Protein AF-A0A853IAP4-F1 (afdb_monomer_lite)

Radius of gyration: 14.68 Å; chains: 1; bounding box: 44×24×35 Å

Organism: NCBI:txid2994442

Structure (mmCIF, N/CA/C/O backbone):
data_AF-A0A853IAP4-F1
#
_entry.id   AF-A0A853IAP4-F1
#
loop_
_atom_site.group_PDB
_atom_site.id
_atom_site.type_symbol
_atom_site.label_atom_id
_atom_site.label_alt_id
_atom_site.label_comp_id
_atom_site.label_asym_id
_atom_site.label_entity_id
_atom_site.label_seq_id
_atom_site.pdbx_PDB_ins_code
_atom_site.Cartn_x
_atom_site.Cartn_y
_atom_site.Cartn_z
_atom_site.occupancy
_atom_site.B_iso_or_equiv
_atom_site.auth_seq_id
_atom_site.auth_comp_id
_atom_site.auth_asym_id
_atom_site.auth_atom_id
_atom_site.pdbx_PDB_model_num
ATOM 1 N N . MET A 1 1 ? 27.191 0.922 -20.389 1.00 43.91 1 MET A N 1
ATOM 2 C CA . MET A 1 1 ? 26.787 1.685 -19.190 1.00 43.91 1 MET A CA 1
ATOM 3 C C . MET A 1 1 ? 25.357 1.287 -18.874 1.00 43.91 1 MET A C 1
ATOM 5 O O . MET A 1 1 ? 24.499 1.512 -19.716 1.00 43.91 1 MET A O 1
ATOM 9 N N . VAL A 1 2 ? 25.111 0.605 -17.754 1.00 51.75 2 VAL A N 1
ATOM 10 C CA . VAL A 1 2 ? 23.738 0.317 -17.309 1.00 51.75 2 VAL A CA 1
ATOM 11 C C . VAL A 1 2 ? 23.155 1.643 -16.829 1.00 51.75 2 VAL A C 1
ATOM 13 O O . VAL A 1 2 ? 23.753 2.307 -15.985 1.00 51.75 2 VAL A O 1
ATOM 16 N N . ASN A 1 3 ? 22.068 2.094 -17.452 1.00 56.03 3 ASN A N 1
ATOM 17 C CA . ASN A 1 3 ? 21.450 3.371 -17.122 1.00 56.03 3 ASN A CA 1
ATOM 18 C C . ASN A 1 3 ? 20.644 3.211 -15.826 1.00 56.03 3 ASN A C 1
ATOM 20 O O . ASN A 1 3 ? 19.490 2.792 -15.862 1.00 56.03 3 ASN A O 1
ATOM 24 N N . ASN A 1 4 ? 21.263 3.519 -14.685 1.00 64.00 4 ASN A N 1
ATOM 25 C CA . ASN A 1 4 ? 20.661 3.349 -13.356 1.00 64.00 4 ASN A CA 1
ATOM 26 C C . ASN A 1 4 ? 19.404 4.213 -13.121 1.00 64.00 4 ASN A C 1
ATOM 28 O O . ASN A 1 4 ? 18.691 3.976 -12.153 1.00 64.00 4 ASN A O 1
ATOM 32 N N . HIS A 1 5 ? 19.109 5.182 -13.996 1.00 77.12 5 HIS A N 1
ATOM 33 C CA . HIS A 1 5 ? 17.919 6.039 -13.903 1.00 77.12 5 HIS A CA 1
ATOM 34 C C . HIS A 1 5 ? 16.706 5.499 -14.666 1.00 77.12 5 HIS A C 1
ATOM 36 O O . HIS A 1 5 ? 15.578 5.893 -14.381 1.00 77.12 5 HIS A O 1
ATOM 42 N N . LEU A 1 6 ? 16.920 4.593 -15.627 1.00 83.19 6 LEU A N 1
ATOM 43 C CA . LEU A 1 6 ? 15.840 4.040 -16.445 1.00 83.19 6 LEU A CA 1
ATOM 44 C C . LEU A 1 6 ? 14.786 3.288 -15.605 1.00 83.19 6 LEU A C 1
ATOM 46 O O . LEU A 1 6 ? 13.602 3.531 -15.827 1.00 83.19 6 LEU A O 1
ATOM 50 N N . PRO A 1 7 ? 15.160 2.441 -14.621 1.00 83.44 7 PRO A N 1
ATOM 51 C CA . PRO A 1 7 ? 14.179 1.740 -13.794 1.00 83.44 7 PRO A CA 1
ATOM 52 C C . PRO A 1 7 ? 13.29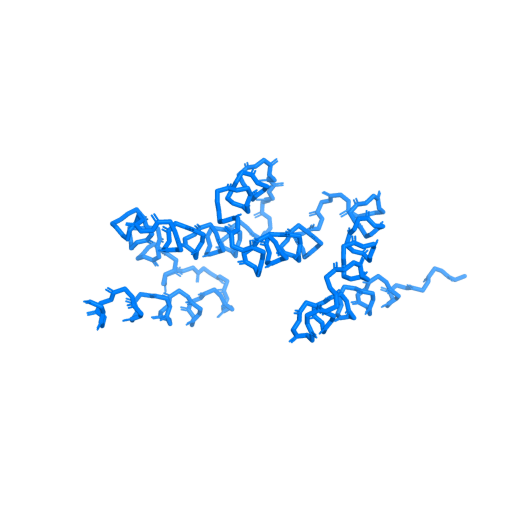9 2.702 -12.988 1.00 83.44 7 PRO A C 1
ATOM 54 O O . PRO A 1 7 ? 12.083 2.545 -12.930 1.00 83.44 7 PRO A O 1
ATOM 57 N N . GLN A 1 8 ? 13.900 3.743 -12.410 1.00 84.75 8 GLN A N 1
ATOM 58 C CA . GLN A 1 8 ? 13.157 4.747 -11.654 1.00 84.75 8 GLN A CA 1
ATOM 59 C C . GLN A 1 8 ? 12.174 5.514 -12.549 1.00 84.75 8 GLN A C 1
ATOM 61 O O . GLN A 1 8 ? 11.006 5.645 -12.197 1.00 84.75 8 GLN A O 1
ATOM 66 N N . LEU A 1 9 ? 12.617 5.940 -13.736 1.00 88.19 9 LEU A N 1
ATOM 67 C CA . LEU A 1 9 ? 11.760 6.640 -14.691 1.00 88.19 9 LEU A CA 1
ATOM 68 C C . LEU A 1 9 ? 10.583 5.771 -15.157 1.00 88.19 9 LEU A C 1
ATOM 70 O O . LEU A 1 9 ? 9.469 6.266 -15.305 1.00 88.19 9 LEU A O 1
ATOM 74 N N . LEU A 1 10 ? 10.810 4.471 -15.374 1.00 87.94 10 LEU A N 1
ATOM 75 C CA . LEU A 1 10 ? 9.742 3.536 -15.725 1.00 87.94 10 LEU A CA 1
ATOM 76 C C . LEU A 1 10 ? 8.714 3.423 -14.599 1.00 87.94 10 LEU A C 1
ATOM 78 O O . LEU A 1 10 ? 7.522 3.486 -14.865 1.00 87.94 10 LEU A O 1
ATOM 82 N N . VAL A 1 11 ? 9.152 3.316 -13.346 1.00 88.50 11 VAL A N 1
ATOM 83 C CA . VAL A 1 11 ? 8.244 3.286 -12.190 1.00 88.50 11 VAL A CA 1
ATOM 84 C C . VAL A 1 11 ? 7.424 4.575 -12.087 1.00 88.50 11 VAL A C 1
ATOM 86 O O . VAL A 1 11 ? 6.209 4.506 -11.909 1.00 88.50 11 VAL A O 1
ATOM 89 N N . GLU A 1 12 ? 8.055 5.738 -12.252 1.00 90.19 12 GLU A N 1
ATOM 90 C CA . GLU A 1 12 ? 7.374 7.039 -12.245 1.00 90.19 12 GLU A CA 1
ATOM 91 C C . GLU A 1 12 ? 6.339 7.146 -13.378 1.00 90.19 12 GLU A C 1
ATOM 93 O O . GLU A 1 12 ? 5.196 7.534 -13.133 1.00 90.19 12 GLU A O 1
ATOM 98 N N . LEU A 1 13 ? 6.689 6.717 -14.597 1.00 90.44 13 LEU A N 1
ATOM 99 C CA . LEU A 1 13 ? 5.748 6.620 -15.719 1.00 90.44 13 LEU A CA 1
ATOM 100 C C . LEU A 1 13 ? 4.596 5.656 -15.427 1.00 90.44 13 LEU A C 1
ATOM 102 O O . LEU A 1 13 ? 3.456 5.948 -15.783 1.00 90.44 13 LEU A O 1
ATOM 106 N N . GLY A 1 14 ? 4.875 4.540 -14.752 1.00 90.44 14 GLY A N 1
ATOM 107 C CA . GLY A 1 14 ? 3.857 3.604 -14.290 1.00 90.44 14 GLY A CA 1
ATOM 108 C C . GLY A 1 14 ? 2.847 4.289 -13.373 1.00 90.44 14 GLY A C 1
ATOM 109 O O . GLY A 1 14 ? 1.647 4.190 -13.611 1.00 90.44 14 GLY A O 1
ATOM 110 N N . PHE A 1 15 ? 3.306 5.048 -12.373 1.00 90.50 15 PHE A N 1
ATOM 111 C CA . PHE A 1 15 ? 2.417 5.781 -11.464 1.00 90.50 15 PHE A CA 1
ATOM 112 C C . PHE A 1 15 ? 1.623 6.888 -12.168 1.00 90.50 15 PHE A C 1
ATOM 114 O O . PHE A 1 15 ? 0.437 7.058 -11.884 1.00 90.50 15 PHE A O 1
ATOM 121 N N . ILE A 1 16 ? 2.235 7.601 -13.119 1.00 92.12 16 ILE A N 1
ATOM 122 C CA . ILE A 1 16 ? 1.520 8.574 -13.958 1.00 92.12 16 ILE A CA 1
ATOM 123 C C . ILE A 1 16 ? 0.416 7.869 -14.756 1.00 92.12 16 ILE A C 1
ATOM 125 O O . ILE A 1 16 ? -0.716 8.346 -14.780 1.00 92.12 16 ILE A O 1
ATOM 129 N N . ALA A 1 17 ? 0.714 6.715 -15.358 1.00 90.19 17 ALA A N 1
ATOM 130 C CA . ALA A 1 17 ? -0.259 5.928 -16.109 1.00 90.19 17 ALA A CA 1
ATOM 131 C C . ALA A 1 17 ? -1.433 5.461 -15.224 1.00 90.19 17 ALA A C 1
ATOM 133 O O . ALA A 1 17 ? -2.582 5.591 -15.645 1.00 90.19 17 ALA A O 1
ATOM 134 N N . VAL A 1 18 ? -1.184 5.031 -13.975 1.00 89.94 18 VAL A N 1
ATOM 135 C CA . VAL A 1 18 ? -2.254 4.736 -12.995 1.00 89.94 18 VAL A CA 1
ATOM 136 C C . VAL A 1 18 ? -3.152 5.953 -12.773 1.00 89.94 18 VAL A C 1
ATOM 138 O O . VAL A 1 18 ? -4.374 5.834 -12.840 1.00 89.94 18 VAL A O 1
ATOM 141 N N . GLY A 1 19 ? -2.559 7.127 -12.536 1.00 87.12 19 GLY A N 1
ATOM 142 C CA . GLY A 1 19 ? -3.304 8.365 -12.289 1.00 87.12 19 GLY A CA 1
ATOM 143 C C . GLY A 1 19 ? -4.130 8.848 -13.487 1.00 87.12 19 GLY A C 1
ATOM 144 O O . GLY A 1 19 ? -5.133 9.528 -13.301 1.00 87.12 19 GLY A O 1
ATOM 145 N N . GLN A 1 20 ? -3.737 8.475 -14.708 1.00 90.50 20 GLN A N 1
ATOM 146 C CA . GLN A 1 20 ? -4.453 8.795 -15.949 1.00 90.50 20 GLN A CA 1
ATOM 147 C C . GLN A 1 20 ? -5.475 7.718 -16.356 1.00 90.50 20 GLN A C 1
ATOM 149 O O . GLN A 1 20 ? -6.124 7.850 -17.391 1.00 90.50 20 GLN A O 1
ATOM 154 N N . GLY A 1 21 ? -5.613 6.635 -15.582 1.00 87.69 21 GLY A N 1
ATOM 155 C CA . GLY A 1 21 ? -6.480 5.505 -15.930 1.00 87.69 21 GLY A CA 1
ATOM 156 C C . GLY A 1 21 ? -5.950 4.634 -17.079 1.00 87.69 21 GLY A C 1
ATOM 157 O O . GLY A 1 21 ? -6.687 3.800 -17.607 1.00 87.69 21 GLY A O 1
ATOM 158 N N . MET A 1 22 ? -4.676 4.789 -17.455 1.00 91.75 22 MET A N 1
ATOM 159 C CA . MET A 1 22 ? -3.970 3.975 -18.455 1.00 91.75 22 MET A CA 1
ATOM 160 C C . MET A 1 22 ? -3.564 2.626 -17.844 1.00 91.75 22 MET A C 1
ATOM 162 O O . MET A 1 22 ? -2.388 2.322 -17.624 1.00 91.75 22 MET A O 1
ATOM 166 N N . ASN A 1 23 ? -4.576 1.840 -17.471 1.00 88.75 23 ASN A N 1
ATOM 167 C CA . ASN A 1 23 ? -4.406 0.662 -16.626 1.00 88.75 23 ASN A CA 1
ATOM 168 C C . ASN A 1 23 ? -3.560 -0.429 -17.298 1.00 88.75 23 ASN A C 1
ATOM 170 O O . ASN A 1 23 ? -2.745 -1.067 -16.633 1.00 88.75 23 ASN A O 1
ATOM 174 N N . SER A 1 24 ? -3.730 -0.638 -18.607 1.00 88.88 24 SER A N 1
ATOM 175 C CA . SER A 1 24 ? -2.991 -1.656 -19.362 1.00 88.88 24 SER A CA 1
ATOM 176 C C . SER A 1 24 ? -1.507 -1.305 -19.483 1.00 88.88 24 SER A C 1
ATOM 178 O O . SER A 1 24 ? -0.644 -2.153 -19.260 1.00 88.88 24 SER A O 1
ATOM 180 N N . GLU A 1 25 ? -1.198 -0.044 -19.775 1.00 91.44 25 GLU A N 1
ATOM 181 C CA . GLU A 1 25 ? 0.166 0.462 -19.899 1.00 91.44 25 GLU A CA 1
ATOM 182 C C . GLU A 1 25 ? 0.892 0.418 -18.555 1.00 91.44 25 GLU A C 1
ATOM 184 O O . GLU A 1 25 ? 2.007 -0.102 -18.467 1.00 91.44 25 GLU A O 1
ATOM 189 N N . ALA A 1 26 ? 0.237 0.891 -17.492 1.00 92.25 26 ALA A N 1
ATOM 190 C CA . ALA A 1 26 ? 0.765 0.822 -16.136 1.00 92.25 26 ALA A CA 1
ATOM 191 C C . ALA A 1 26 ? 1.048 -0.630 -15.716 1.00 92.25 26 ALA A C 1
ATOM 193 O O . ALA A 1 26 ? 2.110 -0.923 -15.164 1.00 92.25 26 ALA A O 1
ATOM 194 N N . GLN A 1 27 ? 0.138 -1.561 -16.029 1.00 90.81 27 GLN A N 1
ATOM 195 C CA . GLN A 1 27 ? 0.320 -2.978 -15.722 1.00 90.81 27 GLN A CA 1
ATOM 196 C C . GLN A 1 27 ? 1.540 -3.561 -16.443 1.00 90.81 27 GLN A C 1
ATOM 198 O O . GLN A 1 27 ? 2.348 -4.243 -15.811 1.00 90.81 27 GLN A O 1
ATOM 203 N N . CYS A 1 28 ? 1.715 -3.272 -17.737 1.00 91.69 28 CYS A N 1
ATOM 204 C CA . CYS A 1 28 ? 2.887 -3.717 -18.492 1.00 91.69 28 CYS A CA 1
ATOM 205 C C . CYS A 1 28 ? 4.194 -3.182 -17.895 1.00 91.69 28 CYS A C 1
ATOM 207 O O . CYS A 1 28 ? 5.154 -3.939 -17.739 1.00 91.69 28 CYS A O 1
ATOM 209 N N . ILE A 1 29 ? 4.223 -1.899 -17.527 1.00 91.81 29 ILE A N 1
ATOM 210 C CA . ILE A 1 29 ? 5.395 -1.254 -16.928 1.00 91.81 29 ILE A CA 1
ATOM 211 C C . ILE A 1 29 ? 5.753 -1.914 -15.593 1.00 91.81 29 ILE A C 1
ATOM 213 O O . ILE A 1 29 ? 6.898 -2.324 -15.393 1.00 91.81 29 ILE A O 1
ATOM 217 N N . PHE A 1 30 ? 4.786 -2.065 -14.685 1.00 92.06 30 PHE A N 1
ATOM 218 C CA . PHE A 1 30 ? 5.053 -2.648 -13.372 1.00 92.06 30 PHE A CA 1
ATOM 219 C C . PHE A 1 30 ? 5.390 -4.137 -13.438 1.00 92.06 30 PHE A C 1
ATOM 221 O O . PHE A 1 30 ? 6.255 -4.582 -12.686 1.00 92.06 30 PHE A O 1
ATOM 228 N N . ALA A 1 31 ? 4.786 -4.899 -14.355 1.00 89.31 31 ALA A N 1
ATOM 229 C CA . ALA A 1 31 ? 5.134 -6.302 -14.563 1.00 89.31 31 ALA A CA 1
ATOM 230 C C . ALA A 1 31 ? 6.586 -6.458 -15.045 1.00 89.31 31 ALA A C 1
ATOM 232 O O . ALA A 1 31 ? 7.331 -7.279 -14.507 1.00 89.31 31 ALA A O 1
ATOM 233 N N . ALA A 1 32 ? 7.019 -5.636 -16.007 1.00 89.94 32 ALA A N 1
ATOM 234 C CA . ALA A 1 32 ? 8.405 -5.628 -16.474 1.00 89.94 32 ALA A CA 1
ATOM 235 C C . ALA A 1 32 ? 9.377 -5.235 -15.349 1.00 89.94 32 ALA A C 1
ATOM 237 O O . ALA A 1 32 ? 10.400 -5.889 -15.139 1.00 89.94 32 ALA A O 1
ATOM 238 N N . MET A 1 33 ? 9.023 -4.207 -14.576 1.00 89.44 33 MET A N 1
ATOM 239 C CA . MET A 1 33 ? 9.827 -3.735 -13.452 1.00 89.44 33 MET A CA 1
ATOM 240 C C . MET A 1 33 ? 9.934 -4.760 -12.323 1.00 89.44 33 MET A C 1
ATOM 242 O O . MET A 1 33 ? 11.015 -4.945 -11.776 1.00 89.44 33 MET A O 1
ATOM 246 N N . GLN A 1 34 ? 8.855 -5.469 -11.997 1.00 88.31 34 GLN A N 1
ATOM 247 C CA . GLN A 1 34 ? 8.872 -6.521 -10.982 1.00 88.31 34 GLN A CA 1
ATOM 248 C C . GLN A 1 34 ? 9.769 -7.695 -11.397 1.00 88.31 34 GLN A C 1
ATOM 250 O O . GLN A 1 34 ? 10.480 -8.244 -10.560 1.00 88.31 34 GLN A O 1
ATOM 255 N N . GLN A 1 35 ? 9.772 -8.072 -12.681 1.00 87.31 35 GLN A N 1
ATOM 256 C CA . GLN A 1 35 ? 10.658 -9.129 -13.183 1.00 87.31 35 GLN A CA 1
ATOM 257 C C . GLN A 1 35 ? 12.137 -8.744 -13.068 1.00 87.31 35 GLN A C 1
ATOM 259 O O . GLN A 1 35 ? 12.969 -9.589 -12.743 1.00 87.31 35 GLN A O 1
ATOM 264 N N . GLN A 1 36 ? 12.469 -7.475 -13.317 1.00 84.94 36 GLN A N 1
ATOM 265 C CA . GLN A 1 36 ? 13.845 -6.977 -13.241 1.00 84.94 36 GLN A CA 1
ATOM 266 C C . GLN A 1 36 ? 14.287 -6.643 -11.808 1.00 84.94 36 GLN A C 1
ATOM 268 O O . GLN A 1 36 ? 15.459 -6.804 -11.470 1.00 84.94 36 GLN A O 1
ATOM 273 N N . HIS A 1 37 ? 13.356 -6.209 -10.958 1.00 83.12 37 HIS A N 1
ATOM 274 C CA . HIS A 1 37 ? 13.605 -5.727 -9.600 1.00 83.12 37 HIS A CA 1
ATOM 275 C C . HIS A 1 37 ? 12.611 -6.341 -8.597 1.00 83.12 37 HIS A C 1
ATOM 277 O O . HIS A 1 37 ? 11.809 -5.626 -7.993 1.00 83.12 37 HIS A O 1
ATOM 283 N N . PRO A 1 38 ? 12.673 -7.665 -8.354 1.00 82.31 38 PRO A N 1
ATOM 284 C CA . PRO A 1 38 ? 11.664 -8.387 -7.571 1.00 82.31 38 PRO A CA 1
ATOM 285 C C . PRO A 1 38 ? 11.611 -8.006 -6.086 1.00 82.31 38 PRO A C 1
ATOM 287 O O . PRO A 1 38 ? 10.666 -8.378 -5.403 1.00 82.31 38 PRO A O 1
ATOM 290 N N . GLN A 1 39 ? 12.614 -7.290 -5.574 1.00 84.19 39 GLN A N 1
ATOM 291 C CA . GLN A 1 39 ? 12.675 -6.830 -4.180 1.00 84.19 39 GLN A CA 1
ATOM 292 C C . GLN A 1 39 ? 12.212 -5.380 -3.996 1.00 84.19 39 GLN A C 1
ATOM 294 O O . GLN A 1 39 ? 12.156 -4.901 -2.867 1.00 84.19 39 GLN A O 1
ATOM 299 N N . GLN A 1 40 ? 11.915 -4.662 -5.081 1.00 86.8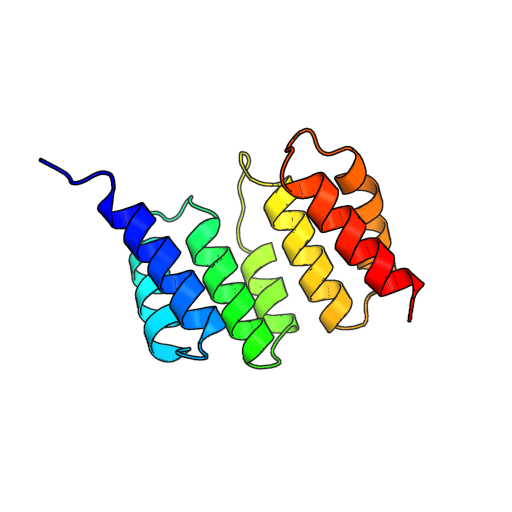8 40 GLN A N 1
ATOM 300 C CA . GLN A 1 40 ? 11.484 -3.272 -4.999 1.00 86.88 40 GLN A CA 1
ATOM 301 C C . GLN A 1 40 ? 9.987 -3.207 -4.695 1.00 86.88 40 GLN A C 1
ATOM 303 O O . GLN A 1 40 ? 9.189 -3.870 -5.357 1.00 86.88 40 GLN A O 1
ATOM 308 N N . LEU A 1 41 ? 9.595 -2.381 -3.724 1.00 89.81 41 LEU A N 1
ATOM 309 C CA . LEU A 1 41 ? 8.188 -2.227 -3.358 1.00 89.81 41 LEU A CA 1
ATOM 310 C C . LEU A 1 41 ? 7.380 -1.484 -4.438 1.00 89.81 41 LEU A C 1
ATOM 312 O O . LEU A 1 41 ? 6.224 -1.817 -4.693 1.00 89.81 41 LEU A O 1
ATOM 316 N N . ALA A 1 42 ? 7.980 -0.501 -5.113 1.00 89.88 42 ALA A N 1
ATOM 317 C CA . ALA A 1 42 ? 7.256 0.400 -6.012 1.00 89.88 42 ALA A CA 1
ATOM 318 C C . ALA A 1 42 ? 6.440 -0.295 -7.133 1.00 89.88 42 ALA A C 1
ATOM 320 O O . ALA A 1 42 ? 5.268 0.052 -7.295 1.00 89.88 42 ALA A O 1
ATOM 321 N N . PRO A 1 43 ? 6.958 -1.307 -7.864 1.00 90.69 43 PRO A N 1
ATOM 322 C CA . PRO A 1 43 ? 6.168 -2.025 -8.869 1.00 90.69 43 PRO A CA 1
ATOM 323 C C . PRO A 1 43 ? 4.991 -2.816 -8.284 1.00 90.69 43 PRO A C 1
ATOM 325 O O . PRO A 1 43 ? 3.964 -2.985 -8.940 1.00 90.69 43 PRO A O 1
ATOM 328 N N . ILE A 1 44 ? 5.123 -3.300 -7.048 1.00 93.50 44 ILE A N 1
ATOM 329 C CA . ILE A 1 44 ? 4.055 -4.010 -6.338 1.00 93.50 44 ILE A CA 1
ATOM 330 C C . ILE A 1 44 ? 2.964 -3.037 -5.893 1.00 93.50 44 ILE A C 1
ATOM 332 O O . ILE A 1 44 ? 1.781 -3.321 -6.083 1.00 93.50 44 ILE A O 1
ATOM 336 N N . LEU A 1 45 ? 3.344 -1.870 -5.363 1.00 92.69 45 LEU A N 1
ATOM 337 C CA . LEU A 1 45 ? 2.390 -0.814 -5.011 1.00 92.69 45 LEU A CA 1
ATOM 338 C C . LEU A 1 45 ? 1.609 -0.342 -6.231 1.00 92.69 45 LEU A C 1
ATOM 340 O O . LEU A 1 45 ? 0.390 -0.221 -6.167 1.00 92.69 45 LEU A O 1
ATOM 344 N N . GLY A 1 46 ? 2.296 -0.141 -7.356 1.00 91.75 46 GLY A N 1
ATOM 345 C CA . GLY A 1 46 ? 1.664 0.205 -8.623 1.00 91.75 46 GLY A CA 1
ATOM 346 C C . GLY A 1 46 ? 0.591 -0.800 -9.049 1.00 91.75 46 GLY A C 1
ATOM 347 O O . GLY A 1 46 ? -0.524 -0.414 -9.392 1.00 91.75 46 GLY A O 1
ATOM 348 N N . GLN A 1 47 ? 0.884 -2.100 -8.948 1.00 92.25 47 GLN A N 1
ATOM 349 C CA . GLN A 1 47 ? -0.095 -3.158 -9.225 1.00 92.25 47 GLN A CA 1
ATOM 350 C C . GLN A 1 47 ? -1.264 -3.172 -8.233 1.00 92.25 47 GLN A C 1
ATOM 352 O O . GLN A 1 47 ? -2.404 -3.393 -8.640 1.00 92.25 47 GLN A O 1
ATOM 357 N N . ALA A 1 48 ? -1.010 -2.934 -6.945 1.00 94.19 48 ALA A N 1
ATOM 358 C CA . ALA A 1 48 ? -2.072 -2.840 -5.948 1.00 94.19 48 ALA A CA 1
ATOM 359 C C . ALA A 1 48 ? -2.994 -1.638 -6.216 1.00 94.19 48 ALA A C 1
ATOM 361 O O . ALA A 1 48 ? -4.211 -1.786 -6.174 1.00 94.19 48 ALA A O 1
ATOM 362 N N . LEU A 1 49 ? -2.435 -0.478 -6.573 1.00 92.81 49 LEU A N 1
ATOM 363 C CA . LEU A 1 49 ? -3.208 0.714 -6.934 1.00 92.81 49 LEU A CA 1
ATOM 364 C C . LEU A 1 49 ? -4.046 0.505 -8.197 1.00 92.81 49 LEU A C 1
ATOM 366 O O . LEU A 1 49 ? -5.193 0.937 -8.240 1.00 92.81 49 LEU A O 1
ATOM 370 N N . LEU A 1 50 ? -3.525 -0.213 -9.195 1.00 93.25 50 LEU A N 1
ATOM 371 C CA . LEU A 1 50 ? -4.310 -0.594 -10.372 1.00 93.25 50 LEU A CA 1
ATOM 372 C C . LEU A 1 50 ? -5.534 -1.432 -10.004 1.00 93.25 50 LEU A C 1
ATOM 374 O O . LEU A 1 50 ? -6.628 -1.164 -10.492 1.00 93.25 50 LEU A O 1
ATOM 378 N N . LYS A 1 51 ? -5.366 -2.403 -9.102 1.00 93.69 51 LYS A N 1
ATOM 379 C CA . LYS A 1 51 ? -6.475 -3.223 -8.599 1.00 93.69 51 LYS A CA 1
ATOM 380 C C . LYS A 1 51 ? -7.477 -2.396 -7.796 1.00 93.69 51 LYS A C 1
ATOM 382 O O . LYS A 1 51 ? -8.678 -2.582 -7.950 1.00 93.69 51 LYS A O 1
ATOM 387 N N . LEU A 1 52 ? -7.009 -1.432 -7.000 1.00 91.94 52 LEU A N 1
ATOM 388 C CA . LEU A 1 52 ? -7.893 -0.486 -6.311 1.00 91.94 52 LEU A CA 1
ATOM 389 C C . LEU A 1 52 ? -8.705 0.361 -7.303 1.00 91.94 52 LEU A C 1
ATOM 391 O O . LEU A 1 52 ? -9.915 0.485 -7.135 1.00 91.94 52 LEU A O 1
ATOM 395 N N . ASN A 1 53 ? -8.083 0.862 -8.374 1.00 90.38 53 ASN A N 1
ATOM 396 C CA . ASN A 1 53 ? -8.779 1.590 -9.443 1.00 90.38 53 ASN A CA 1
ATOM 397 C C . ASN A 1 53 ? -9.793 0.716 -10.202 1.00 90.38 53 ASN A C 1
ATOM 399 O O . ASN A 1 53 ? -10.772 1.231 -10.735 1.00 90.38 53 ASN A O 1
ATOM 403 N N . GLN A 1 54 ? -9.570 -0.599 -10.248 1.00 90.75 54 GLN A N 1
ATOM 404 C CA . GLN A 1 54 ? -10.488 -1.587 -10.826 1.00 90.75 54 GLN A CA 1
ATOM 405 C C . GLN A 1 54 ? -11.596 -2.020 -9.850 1.00 90.75 54 GLN A C 1
ATOM 407 O O . GLN A 1 54 ? -12.402 -2.881 -10.189 1.00 90.75 54 GLN A O 1
ATOM 412 N N . ASN A 1 55 ? -11.674 -1.405 -8.664 1.00 92.25 55 ASN A N 1
ATOM 413 C CA . ASN A 1 55 ? -12.604 -1.768 -7.596 1.00 92.25 55 ASN A CA 1
ATOM 414 C C . ASN A 1 55 ? -12.408 -3.213 -7.087 1.00 92.25 55 ASN A C 1
ATOM 416 O O . ASN A 1 55 ? -13.355 -3.875 -6.667 1.00 92.25 55 ASN A O 1
ATOM 420 N N . GLU A 1 56 ? -11.157 -3.687 -7.088 1.00 94.69 56 GLU A N 1
ATOM 421 C CA . GLU A 1 56 ? -10.728 -4.996 -6.578 1.00 94.69 56 GLU A CA 1
ATOM 422 C C . GLU A 1 56 ? -9.805 -4.860 -5.343 1.00 94.69 56 GLU A C 1
ATOM 424 O O . GLU A 1 56 ? -8.642 -5.291 -5.362 1.00 94.69 56 GLU A O 1
ATOM 429 N N . PRO A 1 57 ? -10.274 -4.262 -4.230 1.00 94.00 57 PRO A N 1
ATOM 430 C CA . PRO A 1 57 ? -9.430 -4.013 -3.061 1.00 94.00 57 PRO A CA 1
ATOM 431 C C . PRO A 1 57 ? -8.964 -5.295 -2.350 1.00 94.00 57 PRO A C 1
ATOM 433 O O . PRO A 1 57 ? -7.880 -5.313 -1.766 1.00 94.00 57 PRO A O 1
ATOM 436 N N . GLU A 1 58 ? -9.708 -6.398 -2.462 1.00 95.00 58 GLU A N 1
ATOM 437 C CA . GLU A 1 58 ? -9.286 -7.706 -1.942 1.00 95.00 58 GLU A CA 1
ATOM 438 C C . GLU A 1 58 ? -8.064 -8.241 -2.704 1.00 95.00 58 GLU A C 1
ATOM 440 O O . GLU A 1 58 ? -7.059 -8.631 -2.105 1.00 95.00 58 GLU A O 1
ATOM 445 N N . ALA A 1 59 ? -8.099 -8.177 -4.038 1.00 94.69 59 ALA A N 1
ATOM 446 C CA . ALA A 1 59 ? -6.982 -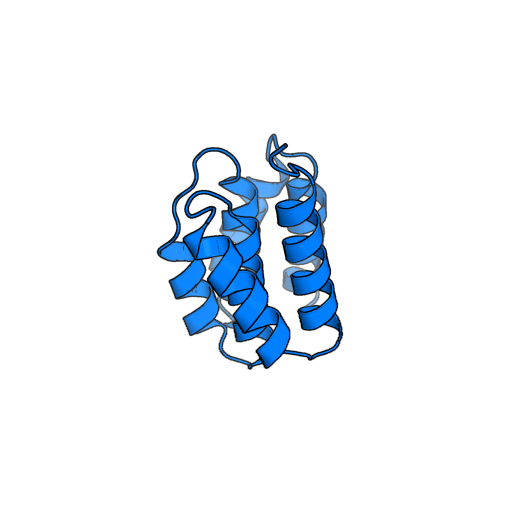8.595 -4.876 1.00 94.69 59 ALA A CA 1
ATOM 447 C C . ALA A 1 59 ? -5.749 -7.697 -4.666 1.00 94.69 59 ALA A C 1
ATOM 449 O O . ALA A 1 59 ? -4.611 -8.184 -4.728 1.00 94.69 59 ALA A O 1
ATOM 450 N N . ALA A 1 60 ? -5.953 -6.399 -4.413 1.00 95.38 60 ALA A N 1
ATOM 451 C CA . ALA A 1 60 ? -4.887 -5.473 -4.038 1.00 95.38 60 ALA A CA 1
ATOM 452 C C . ALA A 1 60 ? -4.231 -5.901 -2.715 1.00 95.38 60 ALA A C 1
ATOM 454 O O . ALA A 1 60 ? -3.015 -6.101 -2.668 1.00 95.38 60 ALA A O 1
ATOM 455 N N . LEU A 1 61 ? -5.037 -6.155 -1.679 1.00 95.56 61 LEU A N 1
ATOM 456 C CA . LEU A 1 61 ? -4.554 -6.578 -0.365 1.00 95.56 61 LEU A CA 1
ATOM 457 C C . LEU A 1 61 ? -3.768 -7.894 -0.430 1.00 95.56 61 LEU A C 1
ATOM 459 O O . LEU A 1 61 ? -2.697 -7.994 0.167 1.00 95.56 61 LEU A O 1
ATOM 463 N N . VAL A 1 62 ? -4.252 -8.888 -1.181 1.00 95.31 62 VAL A N 1
ATOM 464 C CA . VAL A 1 62 ? -3.545 -10.168 -1.379 1.00 95.31 62 VAL A CA 1
ATOM 465 C C . VAL A 1 62 ? -2.179 -9.950 -2.036 1.00 95.31 62 VAL A C 1
ATOM 467 O O . VAL A 1 62 ? -1.189 -10.550 -1.622 1.00 95.31 62 VAL A O 1
ATOM 470 N N . THR A 1 63 ? -2.096 -9.050 -3.020 1.00 93.81 63 THR A N 1
ATOM 471 C CA . THR A 1 63 ? -0.828 -8.718 -3.697 1.00 93.81 63 THR A CA 1
ATOM 472 C C . THR A 1 63 ? 0.183 -8.131 -2.716 1.00 93.81 63 THR A C 1
ATOM 474 O O . THR A 1 63 ? 1.338 -8.550 -2.699 1.00 93.81 63 THR A O 1
ATOM 477 N N . LEU A 1 64 ? -0.263 -7.203 -1.865 1.00 94.31 64 LEU A N 1
ATOM 478 C CA . LEU A 1 64 ? 0.580 -6.568 -0.853 1.00 94.31 64 LEU A CA 1
ATOM 479 C C . LEU A 1 64 ? 0.981 -7.535 0.266 1.00 94.31 64 LEU A C 1
ATOM 481 O O . LEU A 1 64 ? 2.106 -7.468 0.744 1.00 94.31 64 LEU A O 1
ATOM 485 N N . LYS A 1 65 ? 0.091 -8.438 0.693 1.00 92.75 65 LYS A N 1
ATOM 486 C CA . LYS A 1 65 ? 0.391 -9.439 1.734 1.00 92.75 65 LYS A CA 1
ATOM 487 C C . LYS A 1 65 ? 1.392 -10.497 1.268 1.00 92.75 65 LYS A C 1
ATOM 489 O O . LYS A 1 65 ? 2.188 -10.973 2.069 1.00 92.75 65 LYS A O 1
ATOM 494 N N . ASN A 1 66 ? 1.361 -10.854 -0.015 1.00 92.06 66 ASN A N 1
ATOM 495 C CA . ASN A 1 66 ? 2.297 -11.817 -0.599 1.00 92.06 66 ASN A CA 1
ATOM 496 C C . ASN A 1 66 ? 3.690 -11.223 -0.845 1.00 92.06 66 ASN A C 1
ATOM 498 O O . ASN A 1 66 ? 4.636 -11.964 -1.114 1.00 92.06 66 ASN A O 1
ATOM 502 N N . PHE A 1 67 ? 3.825 -9.898 -0.777 1.00 91.12 67 PHE A N 1
ATOM 503 C CA . PHE A 1 67 ? 5.107 -9.225 -0.875 1.00 91.12 67 PHE A CA 1
ATOM 504 C C . PHE A 1 67 ? 5.738 -9.067 0.509 1.00 91.12 67 PHE A C 1
ATOM 506 O O . PHE A 1 67 ? 5.065 -8.779 1.494 1.00 91.12 67 PHE A O 1
ATOM 513 N N . SER A 1 68 ? 7.050 -9.261 0.594 1.00 87.19 68 SER A N 1
ATOM 514 C CA . SER A 1 68 ? 7.804 -9.114 1.838 1.00 87.19 68 SER A CA 1
ATOM 515 C C . SER A 1 68 ? 9.019 -8.236 1.588 1.00 87.19 6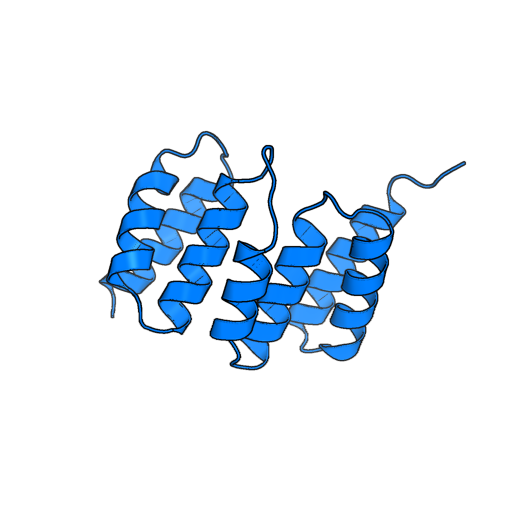8 SER A C 1
ATOM 517 O O . SER A 1 68 ? 9.829 -8.523 0.709 1.00 87.19 68 SER A O 1
ATOM 519 N N . THR A 1 69 ? 9.157 -7.172 2.374 1.00 86.12 69 THR A N 1
ATOM 520 C CA . THR A 1 69 ? 10.302 -6.259 2.331 1.00 86.12 69 THR A CA 1
ATOM 521 C C . THR A 1 69 ? 10.688 -5.871 3.750 1.00 86.12 69 THR A C 1
ATOM 523 O O . THR A 1 69 ? 9.832 -5.720 4.608 1.00 86.12 69 THR A O 1
ATOM 526 N N . VAL A 1 70 ? 11.985 -5.725 4.017 1.00 81.56 70 VAL A N 1
ATOM 527 C CA . VAL A 1 70 ? 12.473 -5.247 5.324 1.00 81.56 70 VAL A CA 1
ATOM 528 C C . VAL A 1 70 ? 12.671 -3.731 5.307 1.00 81.56 70 VAL A C 1
ATOM 530 O O . VAL A 1 70 ? 12.538 -3.075 6.332 1.00 81.56 70 VAL A O 1
ATOM 533 N N . LYS A 1 71 ? 12.998 -3.165 4.140 1.00 84.38 71 LYS A N 1
ATOM 534 C CA . LYS A 1 71 ? 13.393 -1.758 4.012 1.00 84.38 71 LYS A CA 1
ATOM 535 C C . LYS A 1 71 ? 12.199 -0.807 3.965 1.00 84.38 71 LYS A C 1
ATOM 537 O O . LYS A 1 71 ? 12.302 0.300 4.468 1.00 84.38 71 LYS A O 1
ATOM 542 N N . GLU A 1 72 ? 11.105 -1.236 3.344 1.00 88.44 72 GLU A N 1
ATOM 543 C CA . GLU A 1 72 ? 9.925 -0.404 3.058 1.00 88.44 72 GLU A CA 1
ATOM 544 C C . GLU A 1 72 ? 8.666 -1.008 3.715 1.00 88.44 72 GLU A C 1
ATOM 546 O O . GLU A 1 72 ? 7.562 -0.948 3.175 1.00 88.44 72 GLU A O 1
ATOM 551 N N . GLN A 1 73 ? 8.849 -1.681 4.858 1.00 92.25 73 GLN A N 1
ATOM 552 C CA . GLN A 1 73 ? 7.791 -2.429 5.543 1.00 92.25 73 GLN A CA 1
ATOM 553 C C . GLN A 1 73 ? 6.663 -1.511 6.030 1.00 92.25 73 GLN A C 1
ATOM 555 O O . GLN A 1 73 ? 5.490 -1.850 5.884 1.00 92.25 73 GLN A O 1
ATOM 560 N N . ASP A 1 74 ? 7.008 -0.344 6.568 1.00 94.00 74 ASP A N 1
ATOM 561 C CA . ASP A 1 74 ? 6.041 0.616 7.103 1.00 94.00 74 ASP A CA 1
ATOM 562 C C . ASP A 1 74 ? 5.190 1.217 5.978 1.00 94.00 74 ASP A C 1
ATOM 564 O O . ASP A 1 74 ? 3.963 1.297 6.083 1.00 94.00 74 ASP A O 1
ATOM 568 N N . MET A 1 75 ? 5.823 1.552 4.849 1.00 94.12 75 MET A N 1
ATOM 569 C CA . MET A 1 75 ? 5.112 1.988 3.651 1.00 94.12 75 MET A CA 1
ATOM 570 C C . MET A 1 75 ? 4.192 0.888 3.105 1.00 94.12 75 MET A C 1
ATOM 572 O O . MET A 1 75 ? 3.026 1.157 2.812 1.00 94.12 75 MET A O 1
ATOM 576 N N . LEU A 1 76 ? 4.666 -0.362 3.025 1.00 94.88 76 LEU A N 1
ATOM 577 C CA . LEU A 1 76 ? 3.838 -1.509 2.639 1.00 94.88 76 LEU A CA 1
ATOM 578 C C . LEU A 1 76 ? 2.600 -1.639 3.543 1.00 94.88 76 LEU A C 1
ATOM 580 O O . LEU A 1 76 ? 1.487 -1.806 3.041 1.00 94.88 76 LEU A O 1
ATOM 584 N N . GLN A 1 77 ? 2.778 -1.525 4.861 1.00 95.44 77 GLN A N 1
ATOM 585 C CA . GLN A 1 77 ? 1.686 -1.584 5.833 1.00 95.44 77 GLN A CA 1
ATOM 586 C C . GLN A 1 77 ? 0.686 -0.435 5.661 1.00 95.44 77 GLN A C 1
ATOM 588 O O . GLN A 1 77 ? -0.520 -0.663 5.750 1.00 95.44 77 GLN A O 1
ATOM 593 N N . ALA A 1 78 ? 1.141 0.776 5.340 1.00 95.69 78 ALA A N 1
ATOM 594 C CA . ALA A 1 78 ? 0.234 1.894 5.095 1.00 95.69 78 ALA A CA 1
ATOM 595 C C . ALA A 1 78 ? -0.678 1.647 3.877 1.00 95.69 78 ALA A C 1
ATOM 597 O O . ALA A 1 78 ? -1.878 1.913 3.928 1.00 95.69 78 ALA A O 1
ATOM 598 N N . TYR A 1 79 ? -0.148 1.067 2.795 1.00 95.62 79 TYR A N 1
ATOM 599 C CA . TYR A 1 79 ? -0.966 0.680 1.638 1.00 95.62 79 TYR A CA 1
ATOM 600 C C . TYR A 1 79 ? -1.880 -0.522 1.926 1.00 95.62 79 TYR A C 1
ATOM 602 O O . TYR A 1 79 ? -2.980 -0.602 1.375 1.00 95.62 79 TYR A O 1
ATOM 610 N N . GLN A 1 80 ? -1.479 -1.441 2.812 1.00 96.50 80 GLN A N 1
ATOM 611 C CA . GLN A 1 80 ? -2.377 -2.493 3.302 1.00 96.50 80 GLN A CA 1
ATOM 612 C C . GLN A 1 80 ? 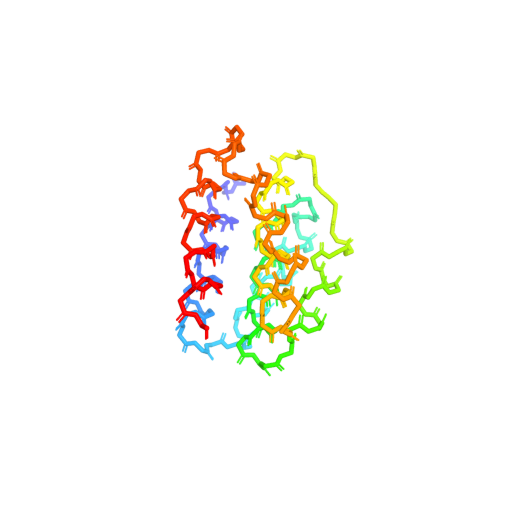-3.549 -1.895 4.095 1.00 96.50 80 GLN A C 1
ATOM 614 O O . GLN A 1 80 ? -4.685 -2.314 3.879 1.00 96.50 80 GLN A O 1
ATOM 619 N N . ALA A 1 81 ? -3.302 -0.887 4.940 1.00 96.44 81 ALA A N 1
ATOM 620 C CA . ALA A 1 81 ? -4.359 -0.157 5.642 1.00 96.44 81 ALA A CA 1
ATOM 621 C C . ALA A 1 81 ? -5.324 0.534 4.669 1.00 96.44 81 ALA A C 1
ATOM 623 O O . ALA A 1 81 ? -6.534 0.405 4.828 1.00 96.44 81 ALA A O 1
ATOM 624 N N . LEU A 1 82 ? -4.813 1.179 3.612 1.00 95.62 82 LEU A N 1
ATOM 625 C CA . LEU A 1 82 ? -5.655 1.740 2.549 1.00 95.62 82 LEU A CA 1
ATOM 626 C C . LEU A 1 82 ? -6.560 0.671 1.910 1.00 95.62 82 LEU A C 1
ATOM 628 O O . LEU A 1 82 ? -7.750 0.908 1.710 1.00 95.62 82 LEU A O 1
ATOM 632 N N . CYS A 1 83 ? -6.029 -0.519 1.613 1.00 96.38 83 CYS A N 1
ATOM 633 C CA . CYS A 1 83 ? -6.841 -1.610 1.065 1.00 96.38 83 CYS A CA 1
ATOM 634 C C . CYS A 1 83 ? -7.913 -2.084 2.062 1.00 96.38 83 CYS A C 1
ATOM 636 O O . CYS A 1 83 ? -9.045 -2.340 1.659 1.00 96.38 83 CYS A O 1
ATOM 638 N N . LEU A 1 84 ? -7.578 -2.166 3.355 1.00 96.19 84 LEU A N 1
ATOM 639 C CA . LEU A 1 84 ? -8.528 -2.501 4.422 1.00 96.19 84 LEU A CA 1
ATOM 640 C C . LEU A 1 84 ? -9.652 -1.460 4.529 1.00 96.19 84 LEU A C 1
ATOM 642 O O . LEU A 1 84 ? -10.812 -1.851 4.626 1.00 96.19 84 LEU A O 1
ATOM 646 N N . MET A 1 85 ? -9.340 -0.164 4.420 1.00 95.44 85 MET A N 1
ATOM 647 C CA . MET A 1 85 ? -10.348 0.906 4.376 1.00 95.44 85 MET A CA 1
ATOM 648 C C . MET A 1 85 ? -11.291 0.740 3.184 1.00 95.44 85 MET A C 1
ATOM 650 O O . MET A 1 85 ? -12.506 0.792 3.342 1.00 95.44 85 MET A O 1
ATOM 654 N N . LYS A 1 86 ? -10.758 0.469 1.984 1.00 94.69 86 LYS A N 1
ATOM 655 C CA . LYS A 1 86 ? -11.592 0.256 0.785 1.00 94.69 86 LYS A CA 1
ATOM 656 C C . LYS A 1 86 ? -12.445 -1.016 0.847 1.00 94.69 86 LYS A C 1
ATOM 658 O O . LYS A 1 86 ? -13.426 -1.113 0.118 1.00 94.69 86 LYS A O 1
ATOM 663 N N . LEU A 1 87 ? -12.106 -1.961 1.722 1.00 94.94 87 LEU A N 1
ATOM 664 C CA . LEU A 1 87 ? -12.924 -3.134 2.038 1.00 94.94 87 LEU A CA 1
ATOM 665 C C . LEU A 1 87 ? -13.931 -2.890 3.181 1.00 94.94 87 LEU A C 1
ATOM 667 O O . LEU A 1 87 ? -14.733 -3.772 3.475 1.00 94.94 87 LEU A O 1
ATOM 671 N N . GLY A 1 88 ? -13.893 -1.730 3.845 1.00 94.25 88 GLY A N 1
ATOM 672 C CA . GLY A 1 88 ? -14.719 -1.422 5.017 1.00 94.25 88 GLY A CA 1
ATOM 673 C C . GLY A 1 88 ? -14.198 -2.007 6.337 1.00 94.25 88 GLY A C 1
ATOM 674 O O . GLY A 1 88 ? -14.873 -1.922 7.363 1.00 94.25 88 GLY A O 1
ATOM 675 N N . HIS A 1 89 ? -12.988 -2.573 6.359 1.00 96.19 89 HIS A N 1
ATOM 676 C CA . HIS A 1 89 ? -12.328 -3.072 7.573 1.00 96.19 89 HIS A CA 1
ATOM 677 C C . HIS A 1 89 ? -11.651 -1.930 8.355 1.00 96.19 89 HIS A C 1
ATOM 679 O O . HIS A 1 89 ? -10.464 -1.991 8.684 1.00 96.19 89 HIS A O 1
ATOM 685 N N . ASN A 1 90 ? -12.411 -0.876 8.663 1.00 94.50 90 ASN A N 1
ATOM 686 C CA . ASN A 1 90 ? -11.889 0.374 9.225 1.00 94.50 90 ASN A CA 1
ATOM 687 C C . ASN A 1 90 ? -11.196 0.177 10.581 1.00 94.50 90 ASN A C 1
ATOM 689 O O . ASN A 1 90 ? -10.156 0.779 10.818 1.00 94.50 90 ASN A O 1
ATOM 693 N N . ASN A 1 91 ? -11.694 -0.727 11.431 1.00 95.06 91 ASN A N 1
ATOM 694 C CA . ASN A 1 91 ? -11.064 -1.029 12.722 1.00 95.06 91 ASN A CA 1
ATOM 695 C C . ASN A 1 91 ? -9.649 -1.615 12.564 1.00 95.06 91 ASN A C 1
ATOM 697 O O . ASN A 1 91 ? -8.736 -1.247 13.301 1.00 95.06 91 ASN A O 1
ATOM 701 N N . GLU A 1 92 ? -9.458 -2.534 11.611 1.00 95.31 92 GLU A N 1
ATOM 702 C CA . GLU A 1 92 ? -8.147 -3.140 11.341 1.00 95.31 92 GLU A CA 1
ATOM 703 C C . GLU A 1 92 ? -7.194 -2.116 10.717 1.00 95.31 92 GLU A C 1
ATOM 705 O O . GLU A 1 92 ? -6.028 -2.029 11.110 1.00 95.31 92 GLU A O 1
ATOM 710 N N . ALA A 1 93 ? -7.702 -1.300 9.787 1.00 96.12 93 ALA A N 1
ATOM 711 C CA . ALA A 1 93 ? -6.942 -0.207 9.196 1.00 96.12 93 ALA A CA 1
ATOM 712 C C . ALA A 1 93 ? -6.492 0.803 10.261 1.00 96.12 93 ALA A C 1
ATOM 714 O O . ALA A 1 93 ? -5.316 1.149 10.322 1.00 96.12 93 ALA A O 1
ATOM 715 N N . GLU A 1 94 ? -7.393 1.231 11.145 1.00 96.06 94 GLU A N 1
ATOM 716 C CA . GLU A 1 94 ? -7.109 2.210 12.193 1.00 96.06 94 GLU A CA 1
ATOM 717 C C . GLU A 1 94 ? -6.033 1.712 13.169 1.00 96.06 94 GLU A C 1
ATOM 719 O O . GLU A 1 94 ? -5.109 2.455 13.506 1.00 96.06 94 GLU A O 1
ATOM 724 N N . GLN A 1 95 ? -6.112 0.448 13.602 1.00 95.62 95 GLN A N 1
ATOM 725 C CA . GLN A 1 95 ? -5.101 -0.155 14.476 1.00 95.62 95 GLN A CA 1
ATOM 726 C C . GLN A 1 95 ? -3.712 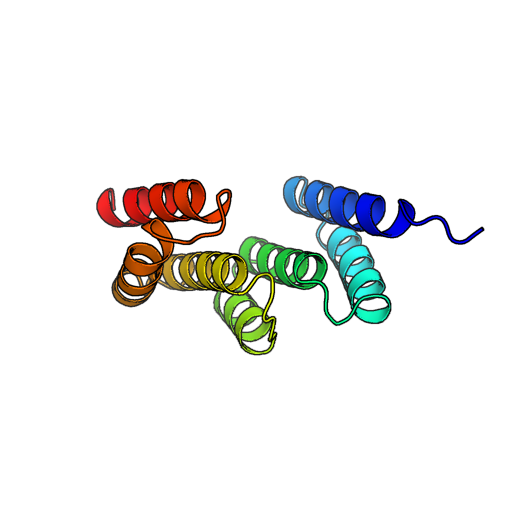-0.133 13.835 1.00 95.62 95 GLN A C 1
ATOM 728 O O . GLN A 1 95 ? -2.736 0.225 14.497 1.00 95.62 95 GLN A O 1
ATOM 733 N N . LEU A 1 96 ? -3.630 -0.476 12.547 1.00 94.94 96 LEU A N 1
ATOM 734 C CA . LEU A 1 96 ? -2.376 -0.458 11.804 1.00 94.94 96 LEU A CA 1
ATOM 735 C C . LEU A 1 96 ? -1.843 0.974 11.656 1.00 94.94 96 LEU A C 1
ATOM 737 O O . LEU A 1 96 ? -0.684 1.244 11.964 1.00 94.94 96 LEU A O 1
ATOM 741 N N . LEU A 1 97 ? -2.695 1.919 11.261 1.00 96.00 97 LEU A N 1
ATOM 742 C CA . LEU A 1 97 ? -2.300 3.309 11.035 1.00 96.00 97 LEU A CA 1
ATOM 743 C C . LEU A 1 97 ? -1.850 4.015 12.323 1.00 96.00 97 LEU A C 1
ATOM 745 O O . LEU A 1 97 ? -0.892 4.784 12.288 1.00 96.00 97 LEU A O 1
ATOM 749 N N . LYS A 1 98 ? -2.468 3.716 13.474 1.00 95.94 98 LYS A N 1
ATOM 750 C CA . LYS A 1 98 ? -2.049 4.230 14.794 1.00 95.94 98 LYS A CA 1
ATOM 751 C C . LYS A 1 98 ? -0.640 3.803 15.199 1.00 95.94 98 LYS A C 1
ATOM 753 O O . LYS A 1 98 ? -0.003 4.498 15.986 1.00 95.94 98 LYS A O 1
ATOM 758 N N . ILE A 1 99 ? -0.145 2.680 14.686 1.00 95.31 99 ILE A N 1
ATOM 759 C CA . ILE A 1 99 ? 1.254 2.278 14.869 1.00 95.31 99 ILE A CA 1
ATOM 760 C C . ILE A 1 99 ? 2.145 3.128 13.951 1.00 95.31 99 ILE A C 1
ATOM 762 O O . ILE A 1 99 ? 3.157 3.674 14.394 1.00 95.31 99 ILE A O 1
ATOM 766 N N . LEU A 1 100 ? 1.722 3.311 12.697 1.00 95.88 100 LEU A N 1
ATOM 767 C CA . LEU A 1 100 ? 2.491 3.979 11.643 1.00 95.88 100 LEU A CA 1
ATOM 768 C C . LEU A 1 100 ? 2.655 5.496 11.821 1.00 95.88 100 LEU A C 1
ATOM 770 O O . LEU A 1 100 ? 3.588 6.065 11.259 1.00 95.88 100 LEU A O 1
ATOM 774 N N . ILE A 1 101 ? 1.841 6.165 12.647 1.00 95.38 101 ILE A N 1
ATOM 775 C CA . ILE A 1 101 ? 2.077 7.584 12.992 1.00 95.38 101 ILE A CA 1
ATOM 776 C C . ILE A 1 101 ? 3.414 7.810 13.720 1.00 95.38 101 ILE A C 1
ATOM 778 O O . ILE A 1 101 ? 3.900 8.936 13.758 1.00 95.38 101 ILE A O 1
ATOM 782 N N . ASN A 1 102 ? 3.996 6.755 14.300 1.00 93.31 102 ASN A N 1
ATOM 783 C CA . ASN A 1 102 ? 5.304 6.782 14.956 1.00 93.31 102 ASN A CA 1
ATOM 784 C C . ASN A 1 102 ? 6.394 6.107 14.104 1.00 93.31 102 ASN A C 1
ATOM 786 O O . ASN A 1 102 ? 7.455 5.766 14.629 1.00 93.31 102 ASN A O 1
ATOM 790 N N . SER A 1 103 ? 6.129 5.871 12.815 1.00 94.00 103 SER A N 1
ATOM 791 C CA . SER A 1 103 ? 7.084 5.241 11.905 1.00 94.00 103 SER A CA 1
ATOM 792 C C . SER A 1 103 ? 8.385 6.058 11.820 1.00 94.00 103 SER A C 1
ATOM 794 O O . SER A 1 103 ? 8.335 7.289 11.724 1.00 94.00 103 SER A O 1
ATOM 796 N N . PRO A 1 104 ? 9.565 5.405 11.814 1.00 91.75 104 PRO A N 1
ATOM 797 C CA . PRO A 1 104 ? 10.832 6.065 11.513 1.00 91.75 104 PRO A CA 1
ATOM 798 C C . PRO A 1 104 ? 10.940 6.521 10.049 1.00 91.75 104 PRO A C 1
ATOM 800 O O . PRO A 1 104 ? 11.875 7.252 9.722 1.00 91.75 104 PRO A O 1
ATOM 803 N N . GLU A 1 105 ? 10.028 6.099 9.165 1.00 91.06 105 GLU A N 1
ATOM 804 C CA . GLU A 1 105 ? 9.986 6.499 7.761 1.00 91.06 105 GLU A CA 1
ATOM 805 C C . GLU A 1 105 ? 9.208 7.825 7.600 1.00 91.06 105 GLU A C 1
ATOM 807 O O . GLU A 1 105 ? 7.981 7.850 7.735 1.00 91.06 105 GLU A O 1
ATOM 812 N N . PRO A 1 106 ? 9.875 8.953 7.267 1.00 88.44 106 PRO A N 1
ATOM 813 C CA . PRO A 1 106 ? 9.237 10.274 7.296 1.00 88.44 106 PRO A CA 1
ATOM 814 C C . PRO A 1 106 ? 8.064 10.435 6.322 1.00 88.44 106 PRO A C 1
ATOM 816 O O . PRO A 1 106 ? 7.188 11.264 6.549 1.00 88.44 106 PRO A O 1
ATOM 819 N N . ALA A 1 107 ? 8.049 9.659 5.234 1.00 89.62 107 ALA A N 1
ATOM 820 C CA . ALA A 1 107 ? 6.976 9.681 4.244 1.00 89.62 107 ALA A CA 1
ATOM 821 C C . ALA A 1 107 ? 5.705 8.954 4.722 1.00 89.62 107 ALA A C 1
ATOM 823 O O . ALA A 1 107 ? 4.609 9.282 4.270 1.00 89.62 107 ALA A O 1
ATOM 824 N N . VAL A 1 108 ? 5.832 8.002 5.654 1.00 94.56 108 VAL A N 1
ATOM 825 C CA . VAL A 1 108 ? 4.716 7.168 6.126 1.00 94.56 108 VAL A CA 1
ATOM 826 C C . VAL A 1 108 ? 3.819 7.930 7.092 1.00 94.56 108 VAL A C 1
ATOM 828 O O . VAL A 1 108 ? 2.601 7.845 6.983 1.00 94.56 108 VAL A O 1
ATOM 831 N N . VAL A 1 109 ? 4.398 8.715 8.002 1.00 95.75 109 VAL A N 1
ATOM 832 C CA . VAL A 1 109 ? 3.650 9.454 9.033 1.00 95.75 109 VAL A CA 1
ATOM 833 C C . VAL A 1 109 ? 2.542 10.355 8.458 1.00 95.75 109 VAL A C 1
ATOM 835 O O . VAL A 1 109 ? 1.391 10.188 8.868 1.00 95.75 109 VAL A O 1
ATOM 838 N N . PRO A 1 110 ? 2.810 11.280 7.510 1.00 95.31 110 PRO A N 1
ATOM 839 C CA . PRO A 1 110 ? 1.758 12.138 6.962 1.00 95.31 110 PRO A CA 1
ATOM 840 C C . PRO A 1 110 ? 0.709 11.342 6.178 1.00 95.31 110 PRO A C 1
ATOM 842 O O . PRO A 1 110 ? -0.471 11.688 6.208 1.00 95.31 110 PRO A O 1
ATOM 845 N N . PHE A 1 111 ? 1.112 10.254 5.515 1.00 94.25 111 PHE A N 1
ATOM 846 C CA . PHE A 1 111 ? 0.181 9.376 4.813 1.00 94.25 111 PHE A CA 1
ATOM 847 C C . PHE A 1 111 ? -0.741 8.639 5.793 1.00 94.25 111 PHE A C 1
ATOM 849 O O . PHE A 1 111 ? -1.957 8.643 5.618 1.00 94.25 111 PHE A O 1
ATOM 856 N N . ALA A 1 112 ? -0.191 8.095 6.881 1.00 95.75 112 ALA A N 1
ATOM 857 C CA . ALA A 1 112 ? -0.966 7.418 7.911 1.00 95.75 112 ALA A CA 1
ATOM 858 C C . ALA A 1 112 ? -1.949 8.365 8.618 1.00 95.75 112 ALA A C 1
ATOM 860 O O . ALA A 1 112 ? -3.096 7.998 8.866 1.00 95.75 112 ALA A O 1
ATOM 861 N N . GLN A 1 113 ? -1.527 9.602 8.896 1.00 95.75 113 GLN A N 1
ATOM 862 C CA . GLN A 1 113 ? -2.393 10.641 9.460 1.00 95.75 113 GLN A CA 1
ATOM 863 C C . GLN A 1 113 ? -3.542 11.019 8.521 1.00 95.75 113 GLN A C 1
ATOM 865 O O . GLN A 1 113 ? -4.671 11.181 8.983 1.00 95.75 113 GLN A O 1
ATOM 870 N N . ALA A 1 114 ? -3.274 11.144 7.217 1.00 95.25 114 ALA A N 1
ATOM 871 C CA . ALA A 1 114 ? -4.307 11.437 6.229 1.00 95.25 114 ALA A CA 1
ATOM 872 C C . ALA A 1 114 ? -5.372 10.329 6.180 1.00 95.25 114 ALA A C 1
ATOM 874 O O . ALA A 1 114 ? -6.562 10.630 6.226 1.00 95.25 114 ALA A O 1
ATOM 875 N N . LEU A 1 115 ? -4.944 9.063 6.171 1.00 94.50 115 LEU A N 1
ATOM 876 C CA . LEU A 1 115 ? -5.851 7.913 6.167 1.00 94.50 115 LEU A CA 1
ATOM 877 C C . LEU A 1 115 ? -6.651 7.788 7.472 1.00 94.50 115 LEU A C 1
ATOM 879 O O . LEU A 1 115 ? -7.846 7.517 7.429 1.00 94.50 115 LEU A O 1
ATOM 883 N N . LEU A 1 116 ? -6.032 8.031 8.634 1.00 94.88 116 LEU A N 1
ATOM 884 C CA . LEU A 1 116 ? -6.750 8.039 9.917 1.00 94.88 116 LEU A CA 1
ATOM 885 C C . LEU A 1 116 ? -7.857 9.085 9.944 1.00 94.88 116 LEU A C 1
ATOM 887 O O . LEU A 1 116 ? -8.938 8.807 10.451 1.00 94.88 116 LEU A O 1
ATOM 891 N N . LYS A 1 117 ? -7.582 10.271 9.397 1.00 94.81 117 LYS A N 1
ATOM 892 C CA . LYS A 1 117 ? -8.575 11.336 9.319 1.00 94.81 117 LYS A CA 1
ATOM 893 C C . LYS A 1 117 ? -9.777 10.918 8.465 1.00 94.81 117 LYS A C 1
ATOM 895 O O . LYS A 1 117 ? -10.904 11.136 8.891 1.00 94.81 117 LYS A O 1
ATOM 900 N N . GLU A 1 118 ? -9.535 10.286 7.315 1.00 92.75 118 GLU A N 1
ATOM 901 C CA . GLU A 1 118 ? -10.593 9.755 6.438 1.00 92.75 118 GLU A CA 1
ATOM 902 C C . GLU A 1 118 ? -11.472 8.729 7.176 1.00 92.75 118 GLU A C 1
ATOM 904 O O . GLU A 1 118 ? -12.686 8.809 7.079 1.00 92.75 118 GLU A O 1
ATOM 909 N N . ILE A 1 119 ? -10.889 7.842 7.998 1.00 90.31 119 ILE A N 1
ATOM 910 C CA . ILE A 1 119 ? -11.658 6.869 8.803 1.00 90.31 119 ILE A CA 1
ATOM 911 C C . ILE A 1 119 ? -12.541 7.548 9.861 1.00 90.31 119 ILE A C 1
ATOM 913 O O . ILE A 1 119 ? -13.619 7.049 10.165 1.00 90.31 119 ILE A O 1
ATOM 917 N N . THR A 1 120 ? -12.066 8.629 10.483 1.00 82.88 120 THR A N 1
ATOM 918 C CA . THR A 1 120 ? -12.785 9.296 11.583 1.00 82.88 120 THR A CA 1
ATOM 919 C C . THR A 1 120 ? -13.850 10.289 11.128 1.00 82.88 120 THR A C 1
ATOM 921 O O . THR A 1 120 ? -14.676 10.684 11.948 1.00 82.88 120 THR A O 1
ATOM 924 N N . ASP A 1 121 ? -13.783 10.730 9.870 1.00 75.81 121 ASP A N 1
ATOM 925 C CA . ASP A 1 121 ? -14.723 11.685 9.276 1.00 75.81 121 ASP A CA 1
ATOM 926 C C . ASP A 1 121 ? -15.929 10.985 8.586 1.00 75.81 121 ASP A C 1
ATOM 928 O O . ASP A 1 121 ? -16.880 11.680 8.217 1.00 75.81 121 ASP A O 1
ATOM 932 N N . ASP A 1 122 ? -15.906 9.648 8.443 1.00 55.66 122 ASP A N 1
ATOM 933 C CA . ASP A 1 122 ? -17.011 8.774 7.974 1.00 55.66 122 ASP A CA 1
ATOM 934 C C . ASP A 1 122 ? -17.962 8.339 9.114 1.00 55.66 122 ASP A C 1
ATOM 936 O O . ASP A 1 122 ? -19.193 8.266 8.868 1.00 55.66 122 ASP A O 1
#

pLDDT: mean 90.09, std 8.57, range [43.91, 96.5]

Foldseek 3Di:
DPPPCVLVVLLVVLVVCLVVVVLVSSLVSLVVSCVVPVQDCSSLLSVLSSCVVVLNLVVSLVSLVPHDYDPCVLVSLLVNLVSCVSVVVLVVSLVSLVVSCPPPDPVRNVSSVVSNVVSVVD

InterPro domains:
  IPR011990 Tetratricopeptide-like helical domain superfamily [G3DSA:1.25.40.10] (2-120)
  IPR011990 Tetratricopeptide-like helical domain superfamily [SSF48452] (3-98)

Secondary structure (DSSP, 8-state):
---TTHHHHHHHHHHHHHHTT-HHHHHHHHHHHHHH-TT-HHHHHHHHHHHHHTT-HHHHHHHHHT---SSSHHHHHHHHHHHHHHTT-HHHHHHHHHHHTT-SSTTHHHHHHHHHHHHHH-

Sequence (122 aa):
MVNNHLPQLLVELGFIAVGQGMNSEAQCIFAAMQQQHPQQLAPILGQALLKLNQNEPEAALVTLKNFSTVKEQDMLQAYQALCLMKLGHNNEAEQLLKILINSPEPAVVPFAQALLKEITDD